Protein AF-A0A1A7QL80-F1 (afdb_monomer_lite)

pLDDT: mean 76.11, std 19.31, range [36.88, 98.12]

Radius of gyration: 31.88 Å; chains: 1; bounding box: 52×63×97 Å

Structure (mmCIF, N/CA/C/O backbone):
data_AF-A0A1A7QL80-F1
#
_entry.id   AF-A0A1A7QL80-F1
#
loop_
_atom_site.group_PDB
_atom_site.id
_atom_site.type_symbol
_atom_site.label_atom_id
_atom_site.label_alt_id
_atom_site.label_comp_id
_atom_site.label_asym_id
_atom_site.label_entity_id
_atom_site.label_seq_id
_atom_site.pdbx_PDB_ins_code
_atom_site.Cartn_x
_atom_site.Cartn_y
_atom_site.Cartn_z
_atom_site.occupancy
_atom_site.B_iso_or_equiv
_atom_site.auth_seq_id
_atom_site.auth_comp_id
_atom_site.auth_asym_id
_atom_site.auth_atom_id
_atom_site.pdbx_PDB_model_num
ATOM 1 N N . MET A 1 1 ? -33.933 33.221 78.358 1.00 36.88 1 MET A N 1
ATOM 2 C CA . MET A 1 1 ? -34.597 32.430 79.421 1.00 36.88 1 MET A CA 1
ATOM 3 C C . MET A 1 1 ? -34.849 31.041 78.860 1.00 36.88 1 MET A C 1
ATOM 5 O O . MET A 1 1 ? -35.460 30.943 77.810 1.00 36.88 1 MET A O 1
ATOM 9 N N . ALA A 1 2 ? -34.077 30.047 79.298 1.00 40.09 2 ALA A N 1
ATOM 10 C CA . ALA A 1 2 ? -34.320 29.213 80.489 1.00 40.09 2 ALA A CA 1
ATOM 11 C C . ALA A 1 2 ? -35.247 28.031 80.125 1.00 40.09 2 ALA A C 1
ATOM 13 O O . ALA A 1 2 ? -36.414 28.244 79.835 1.00 40.09 2 ALA A O 1
ATOM 14 N N . ILE A 1 3 ? -34.670 26.854 79.837 1.00 43.69 3 ILE A N 1
ATOM 15 C CA . ILE A 1 3 ? -34.399 25.732 80.775 1.00 43.69 3 ILE A CA 1
ATOM 16 C C . ILE A 1 3 ? -35.680 24.886 80.938 1.00 43.69 3 ILE A C 1
ATOM 18 O O . ILE A 1 3 ? -36.655 25.342 81.516 1.00 43.69 3 ILE A O 1
ATOM 22 N N . LEU A 1 4 ? -35.769 23.735 80.249 1.00 45.62 4 LEU A N 1
ATOM 23 C CA . LEU A 1 4 ? -35.324 22.399 80.717 1.00 45.62 4 LEU A CA 1
ATOM 24 C C . LEU A 1 4 ? -36.191 21.912 81.888 1.00 45.62 4 LEU A C 1
ATOM 26 O O . LEU A 1 4 ? -36.204 22.534 82.940 1.00 45.62 4 LEU A O 1
ATOM 30 N N . ARG A 1 5 ? -36.934 20.808 81.762 1.00 49.19 5 ARG A N 1
ATOM 31 C CA . ARG A 1 5 ? -36.564 19.401 82.089 1.00 49.19 5 ARG A CA 1
ATOM 32 C C . ARG A 1 5 ? -37.923 18.676 82.255 1.00 49.19 5 ARG A C 1
ATOM 34 O O . ARG A 1 5 ? -38.894 19.346 82.572 1.00 49.19 5 ARG A O 1
ATOM 41 N N . THR A 1 6 ? -38.181 17.383 82.052 1.00 46.66 6 THR A N 1
ATOM 42 C CA . THR A 1 6 ? -37.577 16.076 82.432 1.00 46.66 6 THR A CA 1
ATOM 43 C C . THR A 1 6 ? -38.673 15.040 82.032 1.00 46.66 6 THR A C 1
ATOM 45 O O . THR A 1 6 ? -39.833 15.427 82.007 1.00 46.66 6 THR A O 1
ATOM 48 N N . SER A 1 7 ? -38.508 13.748 81.705 1.00 46.16 7 SER A N 1
ATOM 49 C CA . SER A 1 7 ? -37.842 12.645 82.417 1.00 46.16 7 SER A CA 1
ATOM 50 C C . SER A 1 7 ? -38.075 11.297 81.674 1.00 46.16 7 SER A C 1
ATOM 52 O O . SER A 1 7 ? -39.202 11.038 81.273 1.00 46.16 7 SER A O 1
ATOM 54 N N . ARG A 1 8 ? -37.034 10.437 81.637 1.00 50.56 8 ARG A N 1
ATOM 55 C CA . ARG A 1 8 ? -36.983 8.939 81.698 1.00 50.56 8 ARG A CA 1
ATOM 56 C C . ARG A 1 8 ? -37.644 8.076 80.594 1.00 50.56 8 ARG A C 1
ATOM 58 O O . ARG A 1 8 ? -38.848 8.089 80.426 1.00 50.56 8 ARG A O 1
ATOM 65 N N . ARG A 1 9 ? -36.851 7.366 79.768 1.00 55.38 9 ARG A N 1
ATOM 66 C CA . ARG A 1 9 ? -36.167 6.038 79.919 1.00 55.38 9 ARG A CA 1
ATOM 67 C C . ARG A 1 9 ? -37.044 4.852 79.472 1.00 55.38 9 ARG A C 1
ATOM 69 O O . ARG A 1 9 ? -37.976 4.501 80.176 1.00 55.38 9 ARG A O 1
ATOM 76 N N . ASN A 1 10 ? -36.635 4.173 78.397 1.00 48.56 10 ASN A N 1
ATOM 77 C CA . ASN A 1 10 ? -36.403 2.722 78.389 1.00 48.56 10 ASN A CA 1
ATOM 78 C C . ASN A 1 10 ? -35.549 2.322 77.177 1.00 48.56 10 ASN A C 1
ATOM 80 O O . ASN A 1 10 ? -35.683 2.873 76.090 1.00 48.56 10 ASN A O 1
ATOM 84 N N . ALA A 1 11 ? -34.614 1.412 77.433 1.00 53.62 11 ALA A N 1
ATOM 85 C CA . ALA A 1 11 ? -33.606 0.931 76.510 1.00 53.62 11 ALA A CA 1
ATOM 86 C C . ALA A 1 11 ? -34.155 -0.232 75.681 1.00 53.62 11 ALA A C 1
ATOM 88 O O . ALA A 1 11 ? -34.669 -1.188 76.250 1.00 53.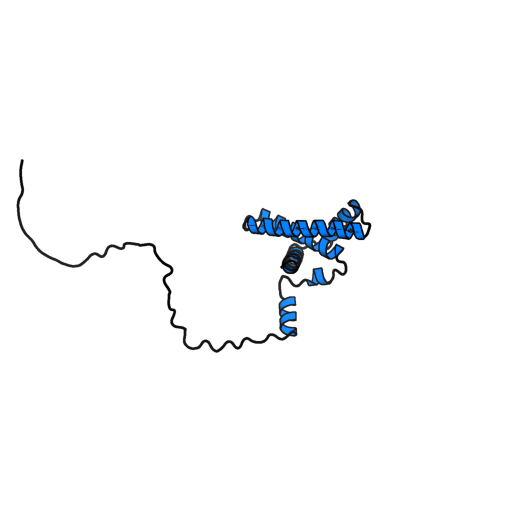62 11 ALA A O 1
ATOM 89 N N . VAL A 1 12 ? -33.963 -0.187 74.365 1.00 54.47 12 VAL A N 1
ATOM 90 C CA . VAL A 1 12 ? -33.901 -1.384 73.521 1.00 54.47 12 VAL A CA 1
ATOM 91 C C . VAL A 1 12 ? -32.759 -1.158 72.545 1.00 54.47 12 VAL A C 1
ATOM 93 O O . VAL A 1 12 ? -32.826 -0.331 71.640 1.00 54.47 12 VAL A O 1
ATOM 96 N N . ALA A 1 13 ? -31.663 -1.851 72.821 1.00 53.91 13 ALA A N 1
ATOM 97 C CA . ALA A 1 13 ? -30.533 -1.975 71.930 1.00 53.91 13 ALA A CA 1
ATOM 98 C C . ALA A 1 13 ? -30.920 -2.927 70.801 1.00 53.91 13 ALA A C 1
ATOM 100 O O . ALA A 1 13 ? -31.235 -4.074 71.091 1.00 53.91 13 ALA A O 1
ATOM 101 N N . THR A 1 14 ? -30.857 -2.498 69.543 1.00 50.97 14 THR A N 1
ATOM 102 C CA . THR A 1 14 ? -30.377 -3.334 68.430 1.00 50.97 14 THR A CA 1
ATOM 103 C C . THR A 1 14 ? -29.988 -2.402 67.281 1.00 50.97 14 THR A C 1
ATOM 105 O O . THR A 1 14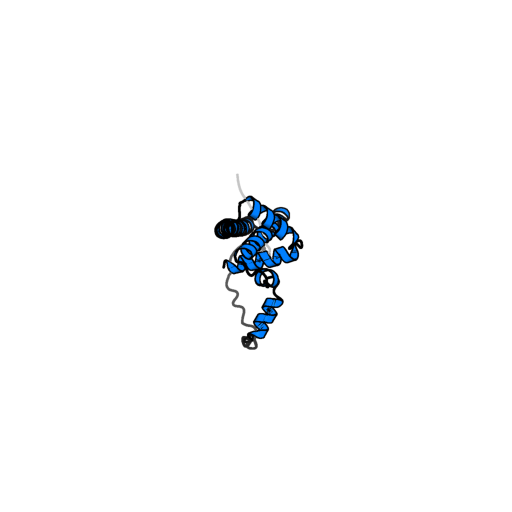 ? -30.794 -1.608 66.807 1.00 50.97 14 THR A O 1
ATOM 108 N N . ASN A 1 15 ? -28.710 -2.455 66.911 1.00 45.09 15 ASN A N 1
ATOM 109 C CA . ASN A 1 15 ? -28.038 -1.585 65.951 1.00 45.09 15 ASN A CA 1
ATOM 110 C C . ASN A 1 15 ? -28.668 -1.633 64.547 1.00 45.09 15 ASN A C 1
ATOM 112 O O . ASN A 1 15 ? -28.689 -2.687 63.916 1.00 45.09 15 ASN A O 1
ATOM 116 N N . LEU A 1 16 ? -29.074 -0.465 64.036 1.00 46.16 16 LEU A N 1
ATOM 117 C CA . LEU A 1 16 ? -29.171 -0.182 62.603 1.00 46.16 16 LEU A CA 1
ATOM 118 C C . LEU A 1 16 ? -27.750 0.074 62.084 1.00 46.16 16 LEU A C 1
ATOM 120 O O . LEU A 1 16 ? -27.125 1.062 62.469 1.00 46.16 16 LEU A O 1
ATOM 124 N N . ILE A 1 17 ? -27.236 -0.795 61.217 1.00 54.72 17 ILE A N 1
ATOM 125 C CA . ILE A 1 17 ? -25.973 -0.547 60.519 1.00 54.72 17 ILE A CA 1
ATOM 126 C C . ILE A 1 17 ? -26.289 0.183 59.212 1.00 54.72 17 ILE A C 1
ATOM 128 O O . ILE A 1 17 ? -26.911 -0.366 58.305 1.00 54.72 17 ILE A O 1
ATOM 132 N N . LEU A 1 18 ? -25.869 1.450 59.169 1.00 50.38 18 LEU A N 1
ATOM 133 C CA . LEU A 1 18 ? -25.761 2.286 57.978 1.00 50.38 18 LEU A CA 1
ATOM 134 C C . LEU A 1 18 ? -24.881 1.591 56.932 1.00 50.38 18 LEU A C 1
ATOM 136 O O . LEU A 1 18 ? -23.741 1.230 57.217 1.00 50.38 18 LEU A O 1
ATOM 140 N N . ILE A 1 19 ? -25.382 1.486 55.703 1.00 53.53 19 ILE A N 1
ATOM 141 C CA . ILE A 1 19 ? -24.571 1.143 54.535 1.00 53.53 19 ILE A CA 1
ATOM 142 C C . ILE A 1 19 ? -23.811 2.410 54.130 1.00 53.53 19 ILE A C 1
ATOM 144 O O . ILE A 1 19 ? -24.351 3.290 53.462 1.00 53.53 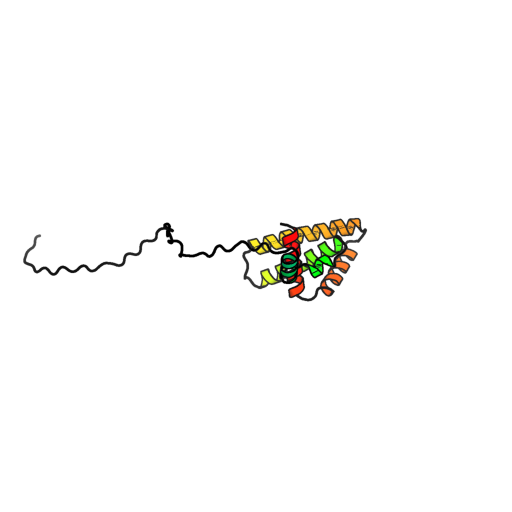19 ILE A O 1
ATOM 148 N N . THR A 1 20 ? -22.563 2.523 54.571 1.00 55.53 20 THR A N 1
ATOM 149 C CA . THR A 1 20 ? -21.587 3.460 54.014 1.00 55.53 20 THR A CA 1
ATOM 150 C C . THR A 1 20 ? -20.831 2.751 52.893 1.00 55.53 20 THR A C 1
ATOM 152 O O . THR A 1 20 ? -20.230 1.704 53.108 1.00 55.53 20 THR A O 1
ATOM 155 N N . LEU A 1 21 ? -20.861 3.309 51.680 1.00 53.09 21 LEU A N 1
ATOM 156 C CA . LEU A 1 21 ? -19.893 2.971 50.637 1.00 53.09 21 LEU A CA 1
ATOM 157 C C . LEU A 1 21 ? -18.618 3.792 50.870 1.00 53.09 21 LEU A C 1
ATOM 159 O O . LEU A 1 21 ? -18.679 5.018 50.748 1.00 53.09 21 LEU A O 1
ATOM 163 N N . PRO A 1 22 ? -17.455 3.162 51.099 1.00 53.38 22 PRO A N 1
ATOM 164 C CA . PRO A 1 22 ? -16.184 3.760 50.749 1.00 53.38 22 PRO A CA 1
ATOM 165 C C . PRO A 1 22 ? -15.646 3.134 49.457 1.00 53.38 22 PRO A C 1
ATOM 167 O O . PRO A 1 22 ? -15.582 1.916 49.295 1.00 53.38 22 PRO A O 1
ATOM 170 N N . LEU A 1 23 ? -15.221 4.002 48.542 1.00 61.69 23 LEU A N 1
ATOM 171 C CA . LEU A 1 23 ? -14.221 3.666 47.540 1.00 61.69 23 LEU A CA 1
ATOM 172 C C . LEU A 1 23 ? -12.913 3.321 48.261 1.00 61.69 23 LEU A C 1
ATOM 174 O O . LEU A 1 23 ? -12.449 4.145 49.043 1.00 61.69 23 LEU A O 1
ATOM 178 N N . ALA A 1 24 ? -12.303 2.173 47.966 1.00 47.12 24 ALA A N 1
ATOM 179 C CA . ALA A 1 24 ? -10.850 2.038 47.835 1.00 47.12 24 ALA A CA 1
ATOM 180 C C . ALA A 1 24 ? -10.428 0.594 47.539 1.00 47.12 24 ALA A C 1
ATOM 182 O O . ALA A 1 24 ? -10.888 -0.352 48.167 1.00 47.12 24 ALA A O 1
ATOM 183 N N . ALA A 1 25 ? -9.415 0.527 46.676 1.00 44.34 25 ALA A N 1
ATOM 184 C CA . ALA A 1 25 ? -8.344 -0.457 46.646 1.00 44.34 25 ALA A CA 1
ATOM 185 C C . ALA A 1 25 ? -8.622 -1.805 45.962 1.00 44.34 25 ALA A C 1
ATOM 187 O O . ALA A 1 25 ? -9.218 -2.724 46.515 1.00 44.34 25 ALA A O 1
ATOM 188 N N . CYS A 1 26 ? -8.003 -1.944 44.784 1.00 55.12 26 CYS A N 1
ATOM 189 C CA . CYS A 1 26 ? -7.344 -3.168 44.339 1.00 55.12 26 CYS A CA 1
ATOM 190 C C . CYS A 1 26 ? -6.423 -3.675 45.465 1.00 55.12 26 CYS A C 1
ATOM 192 O O . CYS A 1 26 ? -5.245 -3.333 45.522 1.00 55.12 26 CYS A O 1
ATOM 194 N N . GLY A 1 27 ? -6.989 -4.415 46.412 1.00 40.19 27 GLY A N 1
ATOM 195 C CA . GLY A 1 27 ? -6.280 -5.085 47.489 1.00 40.19 27 GLY A CA 1
ATOM 196 C C . GLY A 1 27 ? -6.233 -6.567 47.173 1.00 40.19 27 GLY A C 1
ATOM 197 O O . GLY A 1 27 ? -7.268 -7.221 47.167 1.00 40.19 27 GLY A O 1
ATOM 198 N N . SER A 1 28 ? -5.032 -7.036 46.847 1.00 51.00 28 SER A N 1
ATOM 199 C CA . SER A 1 28 ? -4.563 -8.417 46.747 1.00 51.00 28 SER A CA 1
ATOM 200 C C . SER A 1 28 ? -5.575 -9.482 47.165 1.00 51.00 28 SER A C 1
ATOM 202 O O . SER A 1 28 ? -5.608 -9.921 48.313 1.00 51.00 28 SER A O 1
ATOM 204 N N . ASN A 1 29 ? -6.368 -9.939 46.199 1.00 42.97 29 ASN A N 1
ATOM 205 C CA . ASN A 1 29 ? -7.056 -11.209 46.326 1.00 42.97 29 ASN A CA 1
ATOM 206 C C . ASN A 1 29 ? -5.969 -12.283 46.177 1.00 42.97 29 ASN A C 1
ATOM 208 O O . ASN A 1 29 ? -5.602 -12.648 45.058 1.00 42.97 29 ASN A O 1
ATOM 212 N N . GLU A 1 30 ? -5.404 -12.751 47.293 1.00 53.12 30 GLU A N 1
ATOM 213 C CA . GLU A 1 30 ? -4.719 -14.043 47.325 1.00 53.12 30 GLU A CA 1
ATOM 214 C C . GLU A 1 30 ? -5.773 -15.116 47.053 1.00 53.12 30 GLU A C 1
ATOM 216 O O . GLU A 1 30 ? -6.388 -15.703 47.944 1.00 53.12 30 GLU A O 1
ATOM 221 N N . VAL A 1 31 ? -6.039 -15.313 45.764 1.00 50.25 31 VAL A N 1
ATOM 222 C CA . VAL A 1 31 ? -6.785 -16.448 45.251 1.00 50.25 31 VAL A CA 1
ATOM 223 C C . VAL A 1 31 ? -5.933 -17.665 45.574 1.00 50.25 31 VAL A C 1
ATOM 225 O O . VAL A 1 31 ? -4.909 -17.899 44.932 1.00 50.25 31 VAL A O 1
ATOM 228 N N . SER A 1 32 ? -6.345 -18.418 46.597 1.00 47.78 32 SER A N 1
ATOM 229 C CA . SER A 1 32 ? -5.862 -19.783 46.804 1.00 47.78 32 SER A CA 1
ATOM 230 C C . SER A 1 32 ? -5.887 -20.500 45.454 1.00 47.78 32 SER A C 1
ATOM 232 O O . SER A 1 32 ? -6.944 -20.517 44.811 1.00 47.78 32 SER A O 1
ATOM 234 N N . PRO A 1 33 ? -4.747 -21.026 44.976 1.00 51.62 33 PRO A N 1
ATOM 235 C CA . PRO A 1 33 ? -4.706 -21.643 43.668 1.00 51.62 33 PRO A CA 1
ATOM 236 C C . PRO A 1 33 ? -5.675 -22.832 43.675 1.00 51.62 33 PRO A C 1
ATOM 238 O O . PRO A 1 33 ? -5.669 -23.610 44.634 1.00 51.62 33 PRO A O 1
ATOM 241 N N . PRO A 1 34 ? -6.535 -22.971 42.651 1.00 54.38 34 PRO A N 1
ATOM 242 C CA . PRO A 1 34 ? -7.379 -24.148 42.532 1.00 54.38 34 PRO A CA 1
ATOM 243 C C . PRO A 1 34 ? -6.487 -25.400 42.533 1.00 54.38 34 PRO A C 1
ATOM 245 O O . PRO A 1 34 ? -5.432 -25.382 41.885 1.00 54.38 34 PRO A O 1
ATOM 248 N N . PRO A 1 35 ? -6.866 -26.463 43.267 1.00 55.22 35 PRO A N 1
ATOM 249 C CA . PRO A 1 35 ? -6.122 -27.708 43.235 1.00 55.22 35 PRO A CA 1
ATOM 250 C C . PRO A 1 35 ? -6.203 -28.256 41.809 1.00 55.22 35 PRO A C 1
ATOM 252 O O . PRO A 1 35 ? -7.261 -28.233 41.183 1.00 55.22 35 PRO A O 1
ATOM 255 N N . ASP A 1 36 ? -5.055 -28.685 41.299 1.00 49.53 36 ASP A N 1
ATOM 256 C CA . ASP A 1 36 ? -4.865 -29.262 39.972 1.00 49.53 36 ASP A CA 1
ATOM 257 C C . ASP A 1 36 ? -5.115 -28.314 38.792 1.00 49.53 36 ASP A C 1
ATOM 259 O O . ASP A 1 36 ? -5.930 -28.554 37.900 1.00 49.53 36 ASP A O 1
ATOM 263 N N . LYS A 1 37 ? -4.228 -27.321 38.654 1.00 50.00 37 LYS A N 1
ATOM 264 C CA . LYS A 1 37 ? -3.663 -27.121 37.316 1.00 50.00 37 LYS A CA 1
ATOM 265 C C . LYS A 1 37 ? -2.897 -28.395 36.977 1.00 50.00 37 LYS A C 1
ATOM 267 O O . LYS A 1 37 ? -1.724 -28.520 37.326 1.00 50.00 37 LYS A O 1
ATOM 272 N N . MET A 1 38 ? -3.568 -29.342 36.312 1.00 48.97 38 MET A N 1
ATOM 273 C CA . MET A 1 38 ? -2.878 -30.282 35.433 1.00 48.97 38 MET A CA 1
ATOM 274 C C . MET A 1 38 ? -1.836 -29.451 34.706 1.00 48.97 38 MET A C 1
ATOM 276 O O . MET A 1 38 ? -2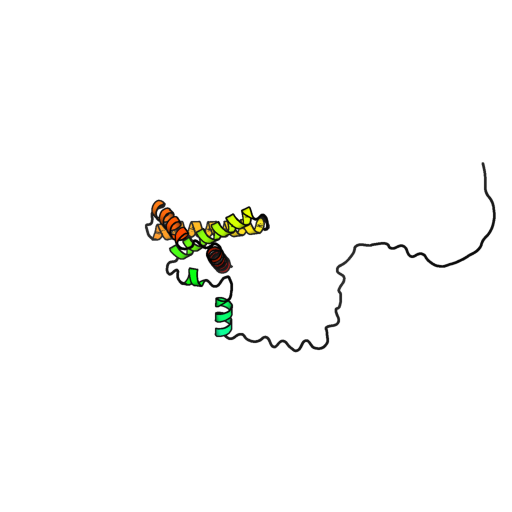.195 -28.441 34.099 1.00 48.97 38 MET A O 1
ATOM 280 N N . ALA A 1 39 ? -0.562 -29.794 34.887 1.00 49.22 39 ALA A N 1
ATOM 281 C CA . ALA A 1 39 ? 0.519 -29.138 34.191 1.00 49.22 39 ALA A CA 1
ATOM 282 C C . ALA A 1 39 ? 0.124 -29.122 32.717 1.00 49.22 39 ALA A C 1
ATOM 284 O O . ALA A 1 39 ? 0.100 -30.169 32.067 1.00 49.22 39 ALA A O 1
ATOM 285 N N . GLU A 1 40 ? -0.276 -27.954 32.221 1.00 55.56 40 GLU A N 1
ATOM 286 C CA . GLU A 1 40 ? -0.445 -27.734 30.804 1.00 55.56 40 GLU A CA 1
ATOM 287 C C . GLU A 1 40 ? 0.981 -27.782 30.290 1.00 55.56 40 GLU A C 1
ATOM 289 O O . GLU A 1 40 ? 1.709 -26.791 30.297 1.00 55.56 40 GLU A O 1
ATOM 294 N N . GLN A 1 41 ? 1.436 -29.009 30.021 1.00 56.09 41 GLN A N 1
ATOM 295 C CA . GLN A 1 41 ? 2.654 -29.282 29.294 1.00 56.09 41 GLN A CA 1
ATOM 296 C C . GLN A 1 41 ? 2.547 -28.372 28.089 1.00 56.09 41 GLN A C 1
ATOM 298 O O . GLN A 1 41 ? 1.624 -28.541 27.290 1.00 56.09 41 GLN A O 1
ATOM 303 N N . ALA A 1 42 ? 3.404 -27.353 28.037 1.00 58.50 42 ALA A N 1
ATOM 304 C CA . ALA A 1 42 ? 3.472 -26.454 26.907 1.00 58.50 42 ALA A CA 1
ATOM 305 C C . ALA A 1 42 ? 3.660 -27.353 25.688 1.00 58.50 42 ALA A C 1
ATOM 307 O O . ALA A 1 42 ? 4.743 -27.903 25.490 1.00 58.50 42 ALA A O 1
ATOM 308 N N . ARG A 1 43 ? 2.575 -27.624 24.950 1.00 68.69 43 ARG A N 1
ATOM 309 C CA . ARG A 1 43 ? 2.657 -28.473 23.770 1.00 68.69 43 ARG A CA 1
ATOM 310 C C . ARG A 1 43 ? 3.567 -27.720 22.827 1.00 68.69 43 ARG A C 1
ATOM 312 O O . ARG A 1 43 ? 3.219 -26.634 22.364 1.00 68.69 43 ARG A O 1
ATOM 319 N N . GLU A 1 44 ? 4.746 -28.268 22.579 1.00 76.19 44 GLU A N 1
ATOM 320 C CA . GLU A 1 44 ? 5.583 -27.773 21.505 1.00 76.19 44 GLU A CA 1
ATOM 321 C C . GLU A 1 44 ? 4.834 -28.026 20.201 1.00 76.19 44 GLU A C 1
ATOM 323 O O . GLU A 1 44 ? 4.713 -29.155 19.732 1.00 76.19 44 GLU A O 1
ATOM 328 N N . PHE A 1 45 ? 4.267 -26.959 19.643 1.00 81.88 45 PHE A N 1
ATOM 329 C CA . PHE A 1 45 ? 3.658 -27.011 18.325 1.00 81.88 45 PHE A CA 1
ATOM 330 C C . PHE A 1 45 ? 4.732 -27.346 17.297 1.00 81.88 45 PHE A C 1
ATOM 332 O O . PHE A 1 45 ? 5.766 -26.663 17.224 1.00 81.88 45 PHE A O 1
ATOM 339 N N . SER A 1 46 ? 4.463 -28.362 16.478 1.00 83.62 46 SER A N 1
ATOM 340 C CA . SER A 1 46 ? 5.346 -28.713 15.373 1.00 83.62 46 SER A CA 1
ATOM 341 C C . SER A 1 46 ? 5.428 -27.556 14.369 1.00 83.62 46 SER A C 1
ATOM 343 O O . SER A 1 46 ? 4.562 -26.675 14.319 1.00 83.62 46 SER A O 1
ATOM 345 N N . ALA A 1 47 ? 6.471 -27.540 13.535 1.00 78.94 47 ALA A N 1
ATOM 346 C CA . ALA A 1 47 ? 6.576 -26.558 12.452 1.00 78.94 47 ALA A CA 1
ATOM 347 C C . ALA A 1 47 ? 5.345 -26.600 11.525 1.00 78.94 47 ALA A C 1
ATOM 349 O O . ALA A 1 47 ? 4.881 -25.560 11.062 1.00 78.94 47 ALA A O 1
ATOM 350 N N . GLN A 1 48 ? 4.776 -27.792 11.330 1.00 73.38 48 GLN A N 1
ATOM 351 C CA . GLN A 1 48 ? 3.588 -28.009 10.516 1.00 73.38 48 GLN A CA 1
ATOM 352 C C . GLN A 1 48 ? 2.318 -27.453 11.180 1.00 73.38 48 GLN A C 1
ATOM 354 O O . GLN A 1 48 ? 1.518 -26.815 10.500 1.00 73.38 48 GLN A O 1
ATOM 359 N N . ASP A 1 49 ? 2.170 -27.584 12.503 1.00 77.94 49 ASP A N 1
ATOM 360 C CA . ASP A 1 49 ? 1.049 -26.986 13.249 1.00 77.94 49 ASP A CA 1
ATOM 361 C C . ASP A 1 49 ? 1.105 -25.459 13.217 1.00 77.94 49 ASP A C 1
ATOM 363 O O . ASP A 1 49 ? 0.087 -24.794 13.035 1.00 77.94 49 ASP A O 1
ATOM 367 N N . LYS A 1 50 ? 2.309 -24.888 13.340 1.00 75.50 50 LYS A N 1
ATOM 368 C CA . LYS A 1 50 ? 2.519 -23.441 13.206 1.00 75.50 50 LYS A CA 1
ATOM 369 C C . LYS A 1 50 ? 2.171 -22.971 11.797 1.00 75.50 50 LYS A C 1
ATOM 371 O O . LYS A 1 50 ? 1.519 -21.943 11.649 1.00 75.50 50 LYS A O 1
ATOM 376 N N . GLN A 1 51 ? 2.548 -23.730 10.771 1.00 66.38 51 GLN A N 1
ATOM 377 C CA . GLN A 1 51 ? 2.219 -23.412 9.382 1.00 66.38 51 GLN A CA 1
ATOM 378 C C . GLN A 1 51 ? 0.711 -23.518 9.105 1.00 66.38 51 GLN A C 1
ATOM 380 O O . GLN A 1 51 ? 0.153 -22.639 8.449 1.00 66.38 51 GLN A O 1
ATOM 385 N N . ALA A 1 52 ? 0.032 -24.527 9.655 1.00 70.12 52 ALA A N 1
ATOM 386 C CA . ALA A 1 52 ? -1.420 -24.668 9.566 1.00 70.12 52 ALA A CA 1
ATOM 387 C C . ALA A 1 52 ? -2.152 -23.545 10.321 1.00 70.12 52 ALA A C 1
ATOM 389 O O . ALA A 1 52 ? -3.075 -22.937 9.786 1.00 70.12 52 ALA A O 1
ATOM 390 N N . ALA A 1 53 ? -1.706 -23.202 11.531 1.00 70.88 53 ALA A N 1
ATOM 391 C CA . ALA A 1 53 ? -2.256 -22.091 12.303 1.00 70.88 53 ALA A CA 1
ATOM 392 C C . ALA A 1 53 ? -2.035 -20.742 11.607 1.00 70.88 53 ALA A C 1
ATOM 394 O O . ALA A 1 53 ? -2.920 -19.887 11.629 1.00 70.88 53 ALA A O 1
ATOM 395 N N . LEU A 1 54 ? -0.885 -20.557 10.949 1.00 61.81 54 LEU A N 1
ATOM 396 C CA . LEU A 1 54 ? -0.649 -19.407 10.085 1.00 61.81 54 LEU A CA 1
ATOM 397 C C . LEU A 1 54 ? -1.657 -19.410 8.937 1.00 61.81 54 LEU A C 1
ATOM 399 O O . LEU A 1 54 ? -2.386 -18.434 8.823 1.00 61.81 54 LEU A O 1
ATOM 403 N N . ALA A 1 55 ? -1.789 -20.500 8.176 1.00 61.38 55 ALA A N 1
ATOM 404 C CA . ALA A 1 55 ? -2.750 -20.618 7.071 1.00 61.38 55 ALA A CA 1
ATOM 405 C C . ALA A 1 55 ? -4.214 -20.358 7.487 1.00 61.38 55 ALA A C 1
ATOM 407 O O . ALA A 1 55 ? -5.004 -19.848 6.698 1.00 61.38 55 ALA A O 1
ATOM 408 N N . LEU A 1 56 ? -4.571 -20.662 8.737 1.00 60.50 56 LEU A N 1
ATOM 409 C CA . LEU A 1 56 ? -5.890 -20.379 9.315 1.00 60.50 56 LEU A CA 1
ATOM 410 C C . LEU A 1 56 ? -5.994 -18.985 9.956 1.00 60.50 56 LEU A C 1
ATOM 412 O O . LEU A 1 56 ? -7.092 -18.514 10.257 1.00 60.50 56 LEU A O 1
ATOM 416 N N . SER A 1 57 ? -4.870 -18.304 10.179 1.00 61.72 57 SER A N 1
ATOM 417 C CA . SER A 1 57 ? -4.845 -16.942 10.695 1.00 61.72 57 SER A CA 1
ATOM 418 C C . SER A 1 57 ? -5.417 -16.001 9.647 1.00 61.72 57 SER A C 1
ATOM 420 O O . SER A 1 57 ? -4.976 -15.990 8.501 1.00 61.72 57 SER A O 1
ATOM 422 N N . ILE A 1 58 ? -6.331 -15.129 10.075 1.00 57.66 58 ILE A N 1
ATOM 423 C CA . ILE A 1 58 ? -6.925 -14.071 9.245 1.00 57.66 58 ILE A CA 1
ATOM 424 C C . ILE A 1 58 ? -5.843 -13.233 8.537 1.00 57.66 58 ILE A C 1
ATOM 426 O O . ILE A 1 58 ? -6.110 -12.685 7.478 1.00 57.66 58 ILE A O 1
ATOM 430 N N . GLY A 1 59 ? -4.618 -13.180 9.070 1.00 54.69 59 GLY A N 1
ATOM 431 C CA . GLY A 1 59 ? -3.490 -12.469 8.478 1.00 54.69 59 GLY A CA 1
ATOM 432 C C . GLY A 1 59 ? -2.480 -13.307 7.688 1.00 54.69 59 GLY A C 1
ATOM 433 O O . GLY A 1 59 ? -1.414 -12.758 7.433 1.00 54.69 59 GLY A O 1
ATOM 434 N N . SER A 1 60 ? -2.707 -14.584 7.332 1.00 53.03 60 SER A N 1
ATOM 435 C CA . SER A 1 60 ? -1.787 -15.287 6.412 1.00 53.03 60 SER A CA 1
ATOM 436 C C . SER A 1 60 ? -1.978 -14.832 4.971 1.00 53.03 60 SER A C 1
ATOM 438 O O . SER A 1 60 ? -2.708 -15.429 4.191 1.00 53.03 60 SER A O 1
ATOM 440 N N . VAL A 1 61 ? -1.349 -13.698 4.668 1.00 56.88 61 VAL A N 1
ATOM 441 C CA . VAL A 1 61 ? -0.319 -13.430 3.644 1.00 56.88 61 VAL A CA 1
ATOM 442 C C . VAL A 1 61 ? -0.259 -14.296 2.364 1.00 56.88 61 VAL A C 1
ATOM 444 O O . VAL A 1 61 ? 0.699 -14.134 1.629 1.00 56.88 61 VAL A O 1
ATOM 447 N N . SER A 1 62 ? -1.199 -15.175 2.011 1.00 55.22 62 SER A N 1
ATOM 448 C CA . SER A 1 62 ? -1.175 -15.854 0.701 1.00 55.22 62 SER A CA 1
ATOM 449 C C . SER A 1 62 ? -1.138 -14.812 -0.426 1.00 55.22 62 SER A C 1
ATOM 451 O O . SER A 1 62 ? -0.268 -14.887 -1.291 1.00 55.22 62 SER A O 1
ATOM 453 N N . ALA A 1 63 ? -1.938 -13.749 -0.287 1.00 56.59 63 ALA A N 1
ATOM 454 C CA . ALA A 1 63 ? -1.941 -12.588 -1.171 1.00 56.59 63 ALA A CA 1
ATOM 455 C C . ALA A 1 63 ? -0.592 -11.835 -1.236 1.00 56.59 63 ALA A C 1
ATOM 457 O O . ALA A 1 63 ? -0.094 -11.628 -2.332 1.00 56.59 63 ALA A O 1
ATOM 458 N N . LEU A 1 64 ? 0.078 -11.474 -0.120 1.00 61.75 64 LEU A N 1
ATOM 459 C CA . LEU A 1 64 ? 1.411 -10.830 -0.241 1.00 61.75 64 LEU A CA 1
ATOM 460 C C . LEU A 1 64 ? 2.530 -11.824 -0.608 1.00 61.75 64 LEU A C 1
ATOM 462 O O . LEU A 1 64 ? 3.585 -11.391 -1.067 1.00 61.75 64 LEU A O 1
ATOM 466 N N . SER A 1 65 ? 2.369 -13.124 -0.337 1.00 60.88 65 SER A N 1
ATOM 467 C CA . SER A 1 65 ? 3.376 -14.142 -0.668 1.00 60.88 65 SER A CA 1
ATOM 468 C C . SER A 1 65 ? 3.402 -14.470 -2.158 1.00 60.88 65 SER A C 1
ATOM 470 O O . SER A 1 65 ? 4.441 -14.898 -2.653 1.00 60.88 65 SER A O 1
ATOM 472 N N . ALA A 1 66 ? 2.292 -14.222 -2.863 1.00 61.41 66 ALA A N 1
ATOM 473 C CA . ALA A 1 66 ? 2.240 -14.245 -4.320 1.00 61.41 66 ALA A CA 1
ATOM 474 C C . ALA A 1 66 ? 3.000 -13.054 -4.938 1.00 61.41 66 ALA A C 1
ATOM 476 O O . ALA A 1 66 ? 3.553 -13.174 -6.031 1.00 61.41 66 ALA A O 1
ATOM 477 N N . GLU A 1 67 ? 3.107 -11.933 -4.212 1.00 70.12 67 GLU A N 1
ATOM 478 C CA . GLU A 1 67 ? 3.838 -10.754 -4.678 1.00 70.12 67 GLU A CA 1
ATOM 479 C C . GLU A 1 67 ? 5.341 -10.992 -4.678 1.00 70.12 67 GLU A C 1
ATOM 481 O O . GLU A 1 67 ? 6.003 -11.050 -3.629 1.00 70.12 67 GLU A O 1
ATOM 486 N N . THR A 1 68 ? 5.872 -11.104 -5.893 1.00 70.88 68 THR A N 1
ATOM 487 C CA . THR A 1 68 ? 7.281 -11.410 -6.137 1.00 70.88 68 THR A CA 1
ATOM 488 C C . THR A 1 68 ? 8.138 -10.140 -6.126 1.00 70.88 68 THR A C 1
ATOM 490 O O . THR A 1 68 ? 9.310 -10.203 -5.754 1.00 70.88 68 THR A O 1
ATOM 493 N N . SER A 1 69 ? 7.565 -8.975 -6.460 1.00 90.44 69 SER A N 1
ATOM 494 C CA . SER A 1 69 ? 8.275 -7.692 -6.430 1.00 90.44 69 SER A CA 1
ATOM 495 C C . SER A 1 69 ? 8.047 -6.929 -5.116 1.00 90.44 69 SER A C 1
ATOM 497 O O . SER A 1 69 ? 6.983 -6.977 -4.488 1.00 90.44 69 SER A O 1
ATOM 499 N N . ALA A 1 70 ? 9.073 -6.194 -4.676 1.00 92.31 70 ALA A N 1
ATOM 500 C CA . ALA A 1 70 ? 8.954 -5.307 -3.519 1.00 92.31 70 ALA A CA 1
ATOM 501 C C . ALA A 1 70 ? 8.011 -4.122 -3.802 1.00 92.31 70 ALA A C 1
ATOM 503 O O . ALA A 1 70 ? 7.372 -3.613 -2.871 1.00 92.31 70 ALA A O 1
ATOM 504 N N . TYR A 1 71 ? 7.930 -3.700 -5.069 1.00 95.62 71 TYR A N 1
ATOM 505 C CA . TYR A 1 71 ? 7.041 -2.645 -5.540 1.00 95.62 71 TYR A CA 1
ATOM 506 C C . TYR A 1 71 ? 5.574 -3.058 -5.379 1.00 95.62 71 TYR A C 1
ATOM 508 O O . TYR A 1 71 ? 4.851 -2.412 -4.617 1.00 95.62 71 TYR A O 1
ATOM 516 N N . ASP A 1 72 ? 5.165 -4.187 -5.961 1.00 93.75 72 ASP A N 1
ATOM 517 C CA . ASP A 1 72 ? 3.772 -4.661 -5.951 1.00 93.75 72 ASP A CA 1
ATOM 518 C C . ASP A 1 72 ? 3.295 -4.990 -4.537 1.00 93.75 72 ASP A C 1
ATOM 520 O O . ASP A 1 72 ? 2.160 -4.687 -4.143 1.00 93.75 72 ASP A O 1
ATOM 524 N N . ARG A 1 73 ? 4.195 -5.536 -3.710 1.00 93.69 73 ARG A N 1
ATOM 525 C CA . ARG A 1 73 ? 3.920 -5.750 -2.288 1.00 93.69 73 ARG A CA 1
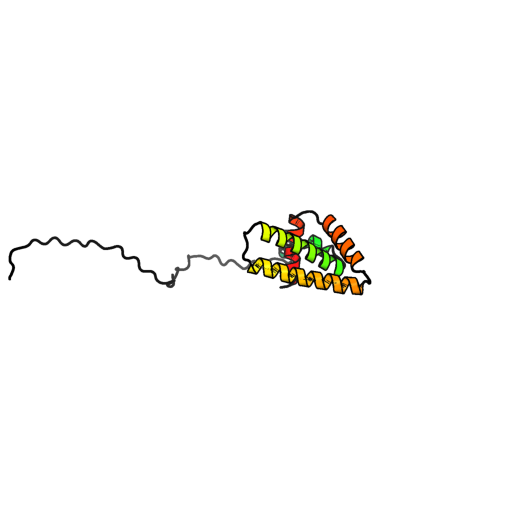ATOM 526 C C . ARG A 1 73 ? 3.662 -4.429 -1.567 1.00 93.69 73 ARG A C 1
ATOM 528 O O . ARG A 1 73 ? 2.706 -4.329 -0.798 1.00 93.69 73 ARG A O 1
ATOM 535 N N . SER A 1 74 ? 4.491 -3.413 -1.808 1.00 95.88 74 SER A N 1
ATOM 536 C CA . SER A 1 74 ? 4.316 -2.089 -1.196 1.00 95.88 74 SER A CA 1
ATOM 537 C C . SER A 1 74 ? 3.045 -1.399 -1.690 1.00 95.88 74 SER A C 1
ATOM 539 O O . SER A 1 74 ? 2.329 -0.785 -0.893 1.00 95.88 74 SER A O 1
ATOM 541 N N . LEU A 1 75 ? 2.724 -1.560 -2.974 1.00 96.06 75 LEU A N 1
ATOM 542 C CA . LEU A 1 75 ? 1.512 -1.042 -3.592 1.00 96.06 75 LEU A CA 1
ATOM 543 C C . LEU A 1 75 ? 0.268 -1.676 -2.966 1.00 96.06 75 LEU A C 1
ATOM 545 O O . LEU A 1 75 ? -0.589 -0.957 -2.448 1.00 96.06 75 LEU A O 1
ATOM 549 N N . SER A 1 76 ? 0.232 -3.006 -2.890 1.00 94.88 76 SER A N 1
ATOM 550 C CA . SER A 1 76 ? -0.843 -3.769 -2.246 1.00 94.88 76 SER A CA 1
ATOM 551 C C . SER A 1 76 ? -1.037 -3.354 -0.789 1.00 94.88 76 SER A C 1
ATOM 553 O O . SER A 1 76 ? -2.163 -3.092 -0.366 1.00 94.88 76 SER A O 1
ATOM 555 N N . CYS A 1 77 ? 0.055 -3.209 -0.030 1.00 94.94 77 CYS A N 1
ATOM 556 C CA . CYS A 1 77 ? -0.002 -2.721 1.346 1.00 94.94 77 CYS A CA 1
ATOM 557 C C . CYS A 1 77 ? -0.613 -1.321 1.441 1.00 94.94 77 CYS A C 1
ATOM 559 O O . CYS A 1 77 ? -1.478 -1.082 2.282 1.00 94.94 77 CYS A O 1
ATOM 561 N N . SER A 1 78 ? -0.203 -0.398 0.570 1.00 96.44 78 SER A N 1
ATOM 562 C CA . SER A 1 78 ? -0.715 0.973 0.592 1.00 96.44 78 SER A CA 1
ATOM 563 C C . SER A 1 78 ? -2.214 1.068 0.270 1.00 96.44 78 SER A C 1
ATOM 565 O O . SER A 1 78 ? -2.911 1.890 0.864 1.00 96.44 78 SER A O 1
ATOM 567 N N . ILE A 1 79 ? -2.718 0.228 -0.640 1.00 95.62 79 ILE A N 1
ATOM 568 C CA . ILE A 1 79 ? -4.139 0.159 -1.025 1.00 95.62 79 ILE A CA 1
ATOM 569 C C . ILE A 1 79 ? -4.961 -0.480 0.098 1.00 95.62 79 ILE A C 1
ATOM 571 O O . ILE A 1 79 ? -6.008 0.033 0.499 1.00 95.62 79 ILE A O 1
ATOM 575 N N . ALA A 1 80 ? -4.470 -1.591 0.642 1.00 94.56 80 ALA A N 1
ATOM 576 C CA . ALA A 1 80 ? -5.120 -2.312 1.725 1.00 94.56 80 ALA A CA 1
ATOM 577 C C . ALA A 1 80 ? -5.269 -1.446 2.986 1.00 94.56 80 ALA A C 1
ATOM 579 O O . ALA A 1 80 ? -6.357 -1.367 3.559 1.00 94.56 80 ALA A O 1
ATOM 580 N N . LEU A 1 81 ? -4.198 -0.750 3.384 1.00 95.31 81 LEU A N 1
ATOM 581 C CA . LEU A 1 81 ? -4.204 0.132 4.553 1.00 95.31 81 LEU A CA 1
ATOM 582 C C . LEU A 1 81 ? -5.139 1.330 4.371 1.00 95.31 81 LEU A C 1
ATOM 584 O O . LEU A 1 81 ? -5.848 1.668 5.311 1.00 95.31 81 LEU A O 1
ATOM 588 N N . GLU A 1 82 ? -5.194 1.924 3.174 1.00 95.12 82 GLU A N 1
ATOM 589 C CA . GLU A 1 82 ? -6.157 2.988 2.851 1.00 95.12 82 GLU A CA 1
ATOM 590 C C . GLU A 1 82 ? -7.608 2.507 2.949 1.00 95.12 82 GLU A C 1
ATOM 592 O O . GLU A 1 82 ? -8.481 3.209 3.460 1.00 95.12 82 GLU A O 1
ATOM 597 N N . SER A 1 83 ? -7.883 1.293 2.472 1.00 92.62 83 SER A N 1
ATOM 598 C CA . SER A 1 83 ? -9.228 0.730 2.546 1.00 92.62 83 SER A CA 1
ATOM 599 C C . SER A 1 83 ? -9.658 0.499 3.994 1.00 92.62 83 SER A C 1
ATOM 601 O O . SER A 1 83 ? -10.769 0.879 4.374 1.00 92.62 83 SER A O 1
ATOM 603 N N . VAL A 1 84 ? -8.764 -0.067 4.807 1.00 90.38 84 VAL A N 1
ATOM 604 C CA . VAL A 1 84 ? -9.007 -0.315 6.229 1.00 90.38 84 VAL A CA 1
ATOM 605 C C . VAL A 1 84 ? -9.161 0.998 6.990 1.00 90.38 84 VAL A C 1
ATOM 607 O O . VAL A 1 84 ? -10.156 1.164 7.693 1.00 90.38 84 VAL A O 1
ATOM 610 N N . SER A 1 85 ? -8.257 1.965 6.821 1.00 90.44 85 SER A N 1
ATOM 611 C CA . SER A 1 85 ? -8.368 3.250 7.516 1.00 90.44 85 SER A CA 1
ATOM 612 C C . SER A 1 85 ? -9.651 3.994 7.141 1.00 90.44 85 SER A C 1
ATOM 614 O O . SER A 1 85 ? -10.370 4.440 8.032 1.00 90.44 85 SER A O 1
ATOM 616 N N . SER A 1 86 ? -10.027 4.020 5.855 1.00 89.62 86 SER A N 1
ATOM 617 C CA . SER A 1 86 ? -11.279 4.635 5.397 1.00 89.62 86 SER A CA 1
ATOM 618 C C . SER A 1 86 ? -12.515 4.000 6.039 1.00 89.62 86 SER A C 1
ATOM 620 O O . SER A 1 86 ? -13.430 4.710 6.461 1.00 89.62 86 SER A O 1
ATOM 622 N N . GLN A 1 87 ? -12.562 2.668 6.131 1.00 87.75 87 GLN A N 1
ATOM 623 C CA . GLN A 1 87 ? -13.679 1.961 6.766 1.00 87.75 87 GLN A CA 1
ATOM 624 C C . GLN A 1 87 ? -13.738 2.222 8.273 1.00 87.75 87 GLN A C 1
ATOM 626 O O . GLN A 1 87 ? -14.819 2.454 8.814 1.00 87.75 87 GLN A O 1
ATOM 631 N N . LEU A 1 88 ? -12.586 2.230 8.942 1.00 85.00 88 LEU A N 1
ATOM 632 C CA . LEU A 1 88 ? -12.488 2.466 10.381 1.00 85.00 88 LEU A CA 1
ATOM 633 C C . LEU A 1 88 ? -12.859 3.904 10.757 1.00 85.00 88 LEU A C 1
ATOM 635 O O . LEU A 1 88 ? -13.597 4.117 11.717 1.00 85.00 88 LEU A O 1
ATOM 639 N N . SER A 1 89 ? -12.431 4.891 9.966 1.00 83.75 89 SER A N 1
ATOM 640 C CA . SER A 1 89 ? -12.847 6.284 10.152 1.00 83.75 89 SER A CA 1
ATOM 641 C C . SER A 1 89 ? -14.355 6.467 9.968 1.00 83.75 89 SER A C 1
ATOM 643 O O . SER A 1 89 ? -14.957 7.278 10.666 1.00 83.75 89 SER A O 1
ATOM 645 N N . LYS A 1 90 ? -14.986 5.705 9.063 1.00 85.50 90 LYS A N 1
ATOM 646 C CA . LYS A 1 90 ? -16.442 5.747 8.837 1.00 85.50 90 LYS A CA 1
ATOM 647 C C . LYS A 1 90 ? -17.243 5.042 9.930 1.00 85.50 90 LYS A C 1
ATOM 649 O O . LYS A 1 90 ? -18.371 5.443 10.195 1.00 85.50 90 LYS A O 1
ATOM 654 N N . SER A 1 91 ? -16.697 3.986 10.535 1.00 82.00 91 SER A N 1
ATOM 655 C CA . SER A 1 91 ? -17.414 3.200 11.543 1.00 82.00 91 SER A CA 1
ATOM 656 C C . SER A 1 91 ? -17.464 3.882 12.911 1.00 82.00 91 SER A C 1
ATOM 658 O O . SER A 1 91 ? -18.340 3.551 13.707 1.00 82.00 91 SER A O 1
ATOM 660 N N . GLY A 1 92 ? -16.542 4.812 13.194 1.00 74.00 92 GLY A N 1
ATOM 661 C CA . GLY A 1 92 ? -16.457 5.529 14.472 1.00 74.00 92 GLY A CA 1
ATOM 662 C C . GLY A 1 92 ? -16.104 4.638 15.671 1.00 74.00 92 GLY A C 1
ATOM 663 O O . GLY A 1 92 ? -16.222 5.076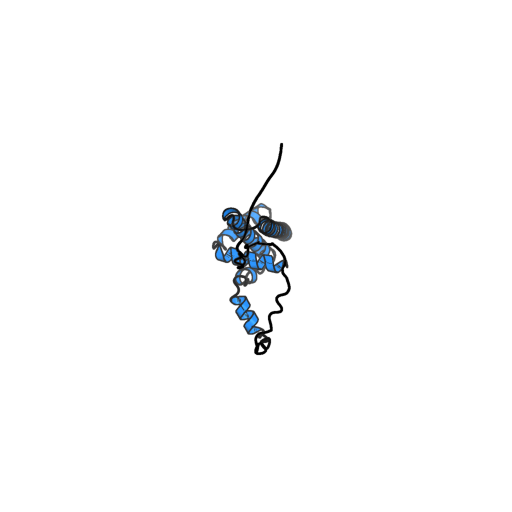 16.810 1.00 74.00 92 GLY A O 1
ATOM 664 N N . GLN A 1 93 ? -15.704 3.386 15.428 1.00 68.00 93 GLN A N 1
ATOM 665 C CA . GLN A 1 93 ? -15.532 2.353 16.458 1.00 68.00 93 GLN A CA 1
ATOM 666 C C . GLN A 1 93 ? -14.103 2.236 17.007 1.00 68.00 93 GLN A C 1
ATOM 668 O O . GLN A 1 93 ? -13.873 1.431 17.906 1.00 68.00 93 GLN A O 1
ATOM 673 N N . LEU A 1 94 ? -13.138 3.004 16.490 1.00 68.38 94 LEU A N 1
ATOM 674 C CA . LEU A 1 94 ? -11.745 2.939 16.935 1.00 68.38 94 LEU A CA 1
ATOM 675 C C . LEU A 1 94 ? -11.243 4.241 17.545 1.00 68.38 94 LEU A C 1
ATOM 677 O O . LEU A 1 94 ? -11.635 5.335 17.147 1.00 68.38 94 LEU A O 1
ATOM 681 N N . ASP A 1 95 ? -10.299 4.071 18.470 1.00 81.00 95 ASP A N 1
ATOM 682 C CA . ASP A 1 95 ? -9.470 5.139 19.009 1.00 81.00 95 ASP A CA 1
ATOM 683 C C . ASP A 1 95 ? -8.713 5.854 17.876 1.00 81.00 95 ASP A C 1
ATOM 685 O O . ASP A 1 95 ? -8.091 5.224 17.011 1.00 81.00 95 ASP A O 1
ATOM 689 N N . THR A 1 96 ? -8.737 7.186 17.901 1.00 83.81 96 THR A N 1
ATOM 690 C CA . THR A 1 96 ? -8.011 8.060 16.974 1.00 83.81 96 THR A CA 1
ATOM 691 C C . THR A 1 96 ? -6.526 7.697 16.907 1.00 83.81 96 THR A C 1
ATOM 693 O O . THR A 1 96 ? -5.918 7.788 15.839 1.00 83.81 96 THR A O 1
ATOM 696 N N . ALA A 1 97 ? -5.934 7.231 18.012 1.00 86.94 97 ALA A N 1
ATOM 697 C CA . ALA A 1 97 ? -4.541 6.789 18.025 1.00 86.94 97 ALA A CA 1
ATOM 698 C C . ALA A 1 97 ? -4.290 5.584 17.099 1.00 86.94 97 ALA A C 1
ATOM 700 O O . ALA A 1 97 ? -3.285 5.559 16.387 1.00 86.94 97 ALA A O 1
ATOM 701 N N . MET A 1 98 ? -5.215 4.618 17.044 1.00 85.44 98 MET A N 1
ATOM 702 C CA . MET A 1 98 ? -5.115 3.464 16.143 1.00 85.44 98 MET A CA 1
ATOM 703 C C . MET A 1 98 ? -5.233 3.877 14.677 1.00 85.44 98 MET A C 1
ATOM 705 O O . MET A 1 98 ? -4.435 3.435 13.852 1.00 85.44 98 MET A O 1
ATOM 709 N N . VAL A 1 99 ? -6.189 4.751 14.352 1.00 88.19 99 VAL A N 1
ATOM 710 C CA . VAL A 1 99 ? -6.348 5.269 12.983 1.00 88.19 99 VAL A CA 1
ATOM 711 C C . VAL A 1 99 ? -5.074 5.995 12.543 1.00 88.19 99 VAL A C 1
ATOM 713 O O . VAL A 1 99 ? -4.549 5.722 11.465 1.00 88.19 99 VAL A O 1
ATOM 716 N N . ASN A 1 100 ? -4.513 6.837 13.413 1.00 90.12 100 ASN A N 1
ATOM 717 C CA . ASN A 1 100 ? -3.265 7.548 13.138 1.00 90.12 100 ASN A CA 1
ATOM 718 C C . ASN A 1 100 ? -2.072 6.602 12.947 1.00 90.12 100 ASN A C 1
ATOM 720 O O . ASN A 1 100 ? -1.216 6.872 12.106 1.00 90.12 100 ASN A O 1
ATOM 724 N N . ALA A 1 101 ? -1.992 5.506 13.704 1.00 91.25 101 ALA A N 1
ATOM 725 C CA . ALA A 1 101 ? -0.937 4.510 13.528 1.00 91.25 101 ALA A CA 1
ATOM 726 C C . ALA A 1 101 ? -1.042 3.810 12.162 1.00 91.25 101 ALA A C 1
ATOM 728 O O . ALA A 1 101 ? -0.039 3.658 11.464 1.00 91.25 101 ALA A O 1
ATOM 729 N N . ILE A 1 102 ? -2.256 3.444 11.738 1.00 92.81 102 ILE A N 1
ATOM 730 C CA . ILE A 1 102 ? -2.496 2.837 10.420 1.00 92.81 102 ILE A CA 1
ATOM 731 C C . ILE A 1 102 ? -2.111 3.815 9.298 1.00 92.81 102 ILE A C 1
ATOM 733 O O . ILE A 1 102 ? -1.425 3.424 8.352 1.00 92.81 102 ILE A O 1
ATOM 737 N N . GLU A 1 103 ? -2.482 5.091 9.421 1.00 93.50 103 GLU A N 1
ATOM 738 C CA . GLU A 1 103 ? -2.141 6.137 8.445 1.00 93.50 103 GLU A CA 1
ATOM 739 C C . GLU A 1 103 ? -0.631 6.404 8.346 1.00 93.50 103 GLU A C 1
ATOM 741 O O . GLU A 1 103 ? -0.098 6.627 7.252 1.00 93.50 103 GLU A O 1
ATOM 746 N N . GLN A 1 104 ? 0.097 6.316 9.461 1.00 95.31 104 GLN A N 1
ATOM 747 C CA . GLN A 1 104 ? 1.561 6.397 9.448 1.00 95.31 104 GLN A CA 1
ATOM 748 C C . GLN A 1 104 ? 2.172 5.246 8.646 1.00 95.31 104 GLN A C 1
ATOM 750 O O . GLN A 1 104 ? 3.017 5.473 7.777 1.00 95.31 104 GLN A O 1
ATOM 755 N N . VAL A 1 105 ? 1.709 4.014 8.871 1.00 95.94 105 VAL A N 1
ATOM 756 C CA . VAL A 1 105 ? 2.200 2.850 8.120 1.00 95.94 105 VAL A CA 1
ATOM 757 C C . VAL A 1 105 ? 1.823 2.950 6.638 1.00 95.94 105 VAL A C 1
ATOM 759 O O . VAL A 1 105 ? 2.664 2.684 5.777 1.00 95.94 105 VAL A O 1
ATOM 762 N N . ARG A 1 106 ? 0.608 3.414 6.313 1.00 96.44 106 ARG A N 1
ATOM 763 C CA . ARG A 1 106 ? 0.194 3.704 4.927 1.00 96.44 106 ARG A CA 1
ATOM 764 C C . ARG A 1 106 ? 1.142 4.700 4.263 1.00 96.44 106 ARG A C 1
ATOM 766 O O . ARG A 1 106 ? 1.571 4.469 3.135 1.00 96.44 106 ARG A O 1
ATOM 773 N N . THR A 1 107 ? 1.502 5.776 4.960 1.00 97.19 107 THR A N 1
ATOM 774 C CA . THR A 1 107 ? 2.430 6.799 4.452 1.00 97.19 107 THR A CA 1
ATOM 775 C C . THR A 1 107 ? 3.802 6.209 4.138 1.00 97.19 107 THR A C 1
ATOM 777 O O . THR A 1 107 ? 4.361 6.493 3.079 1.00 97.19 107 THR A O 1
ATOM 780 N N . ILE A 1 108 ? 4.319 5.332 5.001 1.00 97.44 108 ILE A N 1
ATOM 781 C CA . ILE A 1 108 ? 5.590 4.633 4.766 1.00 97.44 108 ILE A CA 1
ATOM 782 C C . ILE A 1 108 ? 5.514 3.774 3.499 1.00 97.44 108 ILE A C 1
ATOM 784 O O . ILE A 1 108 ? 6.417 3.823 2.664 1.00 97.44 108 ILE A O 1
ATOM 788 N N . TYR A 1 109 ? 4.436 3.010 3.312 1.00 97.38 109 TYR A N 1
ATOM 789 C CA . TYR A 1 109 ? 4.276 2.215 2.093 1.00 97.38 109 TYR A CA 1
ATOM 790 C C . TYR A 1 109 ? 4.091 3.079 0.842 1.00 97.38 109 TYR A C 1
ATOM 792 O O . TYR A 1 109 ? 4.682 2.758 -0.183 1.00 97.38 109 TYR A O 1
ATOM 800 N N . ASN A 1 110 ? 3.384 4.210 0.924 1.00 97.75 110 ASN A N 1
ATOM 801 C CA . ASN A 1 110 ? 3.305 5.173 -0.181 1.00 97.75 110 ASN A CA 1
ATOM 802 C C . ASN A 1 110 ? 4.695 5.698 -0.572 1.00 97.75 110 ASN A C 1
ATOM 804 O O . ASN A 1 110 ? 5.019 5.758 -1.755 1.00 97.75 110 ASN A O 1
ATOM 808 N N . GLN A 1 111 ? 5.542 6.032 0.405 1.00 97.88 111 GLN A N 1
ATOM 809 C CA . GLN A 1 111 ? 6.920 6.456 0.140 1.00 97.88 111 GLN A CA 1
ATOM 810 C C . GLN A 1 111 ? 7.742 5.341 -0.516 1.00 97.88 111 GLN A C 1
ATOM 812 O O . GLN A 1 111 ? 8.458 5.602 -1.481 1.00 97.88 111 GLN A O 1
ATOM 817 N N . ARG A 1 112 ? 7.603 4.094 -0.045 1.00 97.38 112 ARG A N 1
ATOM 818 C CA . ARG A 1 112 ? 8.263 2.929 -0.658 1.00 97.38 112 ARG A CA 1
ATOM 819 C C . ARG A 1 112 ? 7.824 2.719 -2.103 1.00 97.38 112 ARG A C 1
ATOM 821 O O . ARG A 1 112 ? 8.682 2.494 -2.944 1.00 97.38 112 ARG A O 1
ATOM 828 N N . VAL A 1 113 ? 6.531 2.847 -2.406 1.00 98.12 113 VAL A N 1
ATOM 829 C CA . VAL A 1 113 ? 6.007 2.762 -3.782 1.00 98.12 113 VAL A CA 1
ATOM 830 C C . VAL A 1 113 ? 6.670 3.806 -4.680 1.00 98.12 113 VAL A C 1
ATOM 832 O O . VAL A 1 113 ? 7.129 3.462 -5.763 1.00 98.12 113 VAL A O 1
ATOM 835 N N . GLN A 1 114 ? 6.788 5.056 -4.224 1.00 97.94 114 GLN A N 1
ATOM 836 C CA . GLN A 1 114 ? 7.446 6.113 -5.005 1.00 97.94 114 GLN A CA 1
ATOM 837 C C . GLN A 1 114 ? 8.937 5.824 -5.232 1.00 97.94 114 GLN A C 1
ATOM 839 O O . GLN A 1 114 ? 9.437 5.975 -6.346 1.00 97.94 114 GLN A O 1
ATOM 844 N N . GLN A 1 115 ? 9.646 5.378 -4.192 1.00 97.88 115 GLN A N 1
ATOM 845 C CA . GLN A 1 115 ? 11.075 5.059 -4.267 1.00 97.88 115 GLN A CA 1
ATOM 846 C C . GLN A 1 115 ? 11.351 3.867 -5.190 1.00 97.88 115 GLN A C 1
ATOM 848 O O . GLN A 1 115 ? 12.219 3.948 -6.055 1.00 97.88 115 GLN A O 1
ATOM 853 N N . LEU A 1 116 ? 10.600 2.777 -5.020 1.00 97.62 116 LEU A N 1
ATOM 854 C CA . LEU A 1 116 ? 10.743 1.554 -5.809 1.00 97.62 116 LEU A CA 1
ATOM 855 C C . LEU A 1 116 ? 10.297 1.775 -7.256 1.00 97.62 116 LEU A C 1
ATOM 857 O O . LEU A 1 116 ? 11.025 1.408 -8.169 1.00 97.62 116 LEU A O 1
ATOM 861 N N . GLY A 1 117 ? 9.174 2.465 -7.474 1.00 97.19 117 GLY A N 1
ATOM 862 C CA . GLY A 1 117 ? 8.711 2.802 -8.819 1.00 97.19 117 GLY A CA 1
ATOM 863 C C . GLY A 1 117 ? 9.718 3.675 -9.568 1.00 97.19 117 GLY A C 1
ATOM 864 O O . GLY A 1 117 ? 10.033 3.396 -10.721 1.00 97.19 117 GLY A O 1
ATOM 865 N N . SER A 1 118 ? 10.319 4.663 -8.894 1.00 96.50 118 SER A N 1
ATOM 866 C CA . SER A 1 118 ? 11.391 5.474 -9.489 1.00 96.50 118 SER A CA 1
ATOM 867 C C . SER A 1 118 ? 12.624 4.636 -9.842 1.00 96.50 118 SER A C 1
ATOM 869 O O . SER A 1 118 ? 13.209 4.831 -10.905 1.00 96.50 118 SER A O 1
ATOM 871 N N . ALA A 1 119 ? 13.014 3.684 -8.985 1.00 96.62 119 ALA A N 1
ATOM 872 C CA . ALA A 1 119 ? 14.116 2.758 -9.265 1.00 96.62 119 ALA A CA 1
ATOM 873 C C . ALA A 1 119 ? 13.824 1.832 -10.464 1.00 96.62 119 ALA A C 1
ATOM 875 O O . ALA A 1 119 ? 14.749 1.402 -11.151 1.00 96.62 119 ALA A O 1
ATOM 876 N N . GLU A 1 120 ? 12.546 1.573 -10.742 1.00 96.06 120 GLU A N 1
ATOM 877 C CA . GLU A 1 120 ? 12.052 0.822 -11.901 1.00 96.06 120 GLU A CA 1
ATOM 878 C C . GLU A 1 120 ? 11.747 1.715 -13.125 1.00 96.06 120 GLU A C 1
ATOM 880 O O . GLU A 1 120 ? 11.239 1.226 -14.131 1.00 96.06 120 GLU A O 1
ATOM 885 N N . ASN A 1 121 ? 12.102 3.007 -13.089 1.00 97.38 121 ASN A N 1
ATOM 886 C CA . ASN A 1 121 ? 11.826 4.012 -14.132 1.00 97.38 121 ASN A CA 1
ATOM 887 C C . ASN A 1 121 ? 10.331 4.255 -14.420 1.00 97.38 121 ASN A C 1
ATOM 889 O O . ASN A 1 121 ? 9.983 4.725 -15.505 1.00 97.38 121 ASN A O 1
ATOM 893 N N . LYS A 1 122 ? 9.446 3.974 -13.459 1.00 97.31 122 LYS A N 1
ATOM 894 C CA . LYS A 1 122 ? 8.023 4.319 -13.552 1.00 97.31 122 LYS A CA 1
ATOM 895 C C . LYS A 1 122 ? 7.828 5.813 -13.313 1.00 97.31 122 LYS A C 1
ATOM 897 O O . LYS A 1 122 ? 8.376 6.386 -12.366 1.00 97.31 122 LYS A O 1
ATOM 902 N N . SER A 1 123 ? 7.022 6.448 -14.155 1.00 97.69 123 SER A N 1
ATOM 903 C CA . SER A 1 123 ? 6.573 7.819 -13.931 1.00 97.69 123 SER A CA 1
ATOM 904 C C . SER A 1 123 ? 5.504 7.875 -12.834 1.00 97.69 123 SER A C 1
ATOM 906 O O . SER A 1 123 ? 4.925 6.865 -12.436 1.00 97.69 123 SER A O 1
ATOM 908 N N . ALA A 1 124 ? 5.187 9.082 -12.360 1.00 96.00 124 ALA A N 1
ATOM 909 C CA . ALA A 1 124 ? 4.081 9.270 -11.422 1.00 96.00 124 ALA A CA 1
ATOM 910 C C . ALA A 1 124 ? 2.723 8.840 -12.013 1.00 96.00 124 ALA A C 1
ATOM 912 O O . ALA A 1 124 ? 1.859 8.396 -11.259 1.00 96.00 124 ALA A O 1
ATOM 913 N N . SER A 1 125 ? 2.547 8.960 -13.338 1.00 97.69 125 SER A N 1
ATOM 914 C CA . SER A 1 125 ? 1.341 8.485 -14.028 1.00 97.69 125 SER A CA 1
ATOM 915 C C . SER A 1 125 ? 1.276 6.964 -14.002 1.00 97.69 125 SER A C 1
ATOM 917 O O . SER A 1 125 ? 0.265 6.421 -13.580 1.00 97.69 125 SER A O 1
ATOM 919 N N . ASP A 1 126 ? 2.380 6.289 -14.332 1.00 97.94 126 ASP A N 1
ATOM 920 C CA . ASP A 1 126 ? 2.428 4.821 -14.341 1.00 97.94 126 ASP A CA 1
ATOM 921 C C . ASP A 1 126 ? 2.137 4.255 -12.946 1.00 97.94 126 ASP A C 1
ATOM 923 O O . ASP A 1 126 ? 1.361 3.322 -12.801 1.00 97.94 126 ASP A O 1
ATOM 927 N N . ILE A 1 127 ? 2.685 4.872 -11.891 1.00 97.69 127 ILE A N 1
ATOM 928 C CA . ILE A 1 127 ? 2.401 4.468 -10.505 1.00 97.69 127 ILE A CA 1
ATOM 929 C C . ILE A 1 127 ? 0.915 4.660 -10.149 1.00 97.69 127 ILE A C 1
ATOM 931 O O . ILE A 1 127 ? 0.361 3.887 -9.363 1.00 97.69 127 ILE A O 1
ATOM 935 N N . ALA A 1 128 ? 0.270 5.706 -10.669 1.00 97.19 128 ALA A N 1
ATOM 936 C CA . ALA A 1 128 ? -1.153 5.939 -10.445 1.00 97.19 128 ALA A CA 1
ATOM 937 C C . ALA A 1 128 ? -2.016 4.907 -11.188 1.00 97.19 128 ALA A C 1
ATOM 939 O O . ALA A 1 128 ? -2.968 4.387 -10.601 1.00 97.19 128 ALA A O 1
ATOM 940 N N . ASP A 1 129 ? -1.645 4.571 -12.423 1.00 97.81 129 ASP A N 1
ATOM 941 C CA . ASP A 1 129 ? -2.309 3.548 -13.232 1.00 97.81 129 ASP A CA 1
ATOM 942 C C . ASP A 1 129 ? -2.150 2.159 -12.598 1.00 97.81 129 ASP A C 1
ATOM 944 O O . ASP A 1 129 ? -3.143 1.457 -12.397 1.00 97.81 129 ASP A O 1
ATOM 948 N N . ASP A 1 130 ? -0.940 1.811 -12.148 1.00 96.62 130 ASP A N 1
ATOM 949 C CA . ASP A 1 130 ? -0.667 0.577 -11.404 1.00 96.62 130 ASP A CA 1
ATOM 950 C C . ASP A 1 130 ? -1.523 0.506 -10.133 1.00 96.62 130 ASP A C 1
ATOM 952 O O . ASP A 1 130 ? -2.105 -0.532 -9.816 1.00 96.62 130 ASP A O 1
ATOM 956 N N . ARG A 1 131 ? -1.651 1.616 -9.391 1.00 96.31 131 ARG A N 1
ATOM 957 C CA . ARG A 1 131 ? -2.507 1.672 -8.194 1.00 96.31 131 ARG A CA 1
ATOM 958 C C . ARG A 1 131 ? -3.965 1.396 -8.533 1.00 96.31 131 ARG A C 1
ATOM 960 O O . ARG A 1 131 ? -4.637 0.696 -7.766 1.00 96.31 131 ARG A O 1
ATOM 967 N N . GLN A 1 132 ? -4.457 1.975 -9.623 1.00 96.19 132 GLN A N 1
ATOM 968 C CA . GLN A 1 132 ? -5.828 1.781 -10.069 1.00 96.19 132 GLN A CA 1
ATOM 969 C C . GLN A 1 132 ? -6.057 0.320 -10.456 1.00 96.19 132 GLN A C 1
ATOM 971 O O . GLN A 1 132 ? -6.925 -0.324 -9.865 1.00 96.19 132 GLN A O 1
ATOM 976 N N . GLN A 1 133 ? -5.218 -0.228 -11.338 1.00 95.12 133 GLN A N 1
ATOM 977 C CA . GLN A 1 133 ? -5.280 -1.630 -11.750 1.00 95.12 133 GLN A CA 1
ATOM 978 C C . GLN A 1 133 ? -5.225 -2.561 -10.534 1.00 95.12 133 GLN A C 1
ATOM 980 O O . GLN A 1 133 ? -6.067 -3.440 -10.357 1.00 95.12 133 GLN A O 1
ATOM 985 N N . ARG A 1 134 ? -4.284 -2.321 -9.621 1.00 92.44 134 ARG A N 1
ATOM 986 C CA . ARG A 1 134 ? -4.116 -3.161 -8.438 1.00 92.44 134 ARG A CA 1
ATOM 987 C C . ARG A 1 134 ? -5.298 -3.086 -7.472 1.00 92.44 134 ARG A C 1
ATOM 989 O O . ARG A 1 134 ? -5.609 -4.055 -6.781 1.00 92.44 134 ARG A O 1
ATOM 996 N N . SER A 1 135 ? -5.974 -1.942 -7.414 1.00 92.19 135 SER A N 1
ATOM 997 C CA . SER A 1 135 ? -7.200 -1.789 -6.627 1.00 92.19 135 SER A CA 1
ATOM 998 C C . SER A 1 135 ? -8.357 -2.606 -7.207 1.00 92.19 135 SER A C 1
ATOM 1000 O O . SER A 1 135 ? -9.221 -3.046 -6.447 1.00 92.19 135 SER A O 1
ATOM 1002 N N . GLU A 1 136 ? -8.371 -2.825 -8.519 1.00 92.00 136 GLU A N 1
ATOM 1003 C CA . GLU A 1 136 ? -9.352 -3.669 -9.208 1.00 92.00 136 GLU A CA 1
ATOM 1004 C C . GLU A 1 136 ? -9.045 -5.163 -9.038 1.00 92.00 136 GLU A C 1
ATOM 1006 O O . GLU A 1 136 ? -9.972 -5.958 -8.908 1.00 92.00 136 GLU A O 1
ATOM 1011 N N . GLU A 1 137 ? -7.764 -5.537 -8.956 1.00 89.06 137 GLU A N 1
ATOM 1012 C CA . GLU A 1 137 ? -7.319 -6.918 -8.701 1.00 89.06 137 GLU A CA 1
ATOM 1013 C C . GLU A 1 137 ? -7.646 -7.410 -7.283 1.00 89.06 137 GLU A C 1
ATOM 1015 O O . GLU A 1 137 ? -7.859 -8.602 -7.079 1.00 89.06 137 GLU A O 1
ATOM 1020 N N . ILE A 1 138 ? -7.724 -6.497 -6.308 1.00 85.75 138 ILE A N 1
ATOM 1021 C CA . ILE A 1 138 ? -8.049 -6.805 -4.907 1.00 85.75 138 ILE A CA 1
ATOM 1022 C C . ILE A 1 138 ? -9.364 -6.096 -4.537 1.00 85.75 138 ILE A C 1
ATOM 1024 O O . ILE A 1 138 ? -9.342 -5.120 -3.780 1.00 85.75 138 ILE A O 1
ATOM 1028 N N . PRO A 1 139 ? -10.532 -6.494 -5.068 1.00 83.56 139 PRO A N 1
ATOM 1029 C CA . PRO A 1 139 ? -11.776 -5.754 -4.851 1.00 83.56 139 PRO A CA 1
ATOM 1030 C C . PRO A 1 139 ? -12.376 -6.010 -3.461 1.00 83.56 139 PRO A C 1
ATOM 1032 O O . PRO A 1 139 ? -13.037 -5.139 -2.892 1.00 83.56 139 PRO A O 1
ATOM 1035 N N . GLU A 1 140 ? -12.125 -7.189 -2.890 1.00 87.25 140 GLU A N 1
ATOM 1036 C CA . GLU A 1 140 ? -12.841 -7.664 -1.712 1.00 87.25 140 GLU A CA 1
ATOM 1037 C C . GLU A 1 140 ? -12.346 -7.004 -0.410 1.00 87.25 140 GLU A C 1
ATOM 1039 O O . GLU A 1 140 ? -11.166 -7.119 -0.056 1.00 87.25 140 GLU A O 1
ATOM 1044 N N . PRO A 1 141 ? -13.237 -6.379 0.391 1.00 86.00 141 PRO A N 1
ATOM 1045 C CA . PRO A 1 141 ? -12.868 -5.755 1.664 1.00 86.00 141 PRO A CA 1
ATOM 1046 C C . PRO A 1 141 ? -12.177 -6.713 2.633 1.00 86.00 141 PRO A C 1
ATOM 1048 O O . PRO A 1 141 ? -11.265 -6.319 3.361 1.00 86.00 141 PRO A O 1
ATOM 1051 N N . ARG A 1 142 ? -12.603 -7.983 2.631 1.00 86.12 142 ARG A N 1
ATOM 1052 C CA . ARG A 1 142 ? -12.001 -9.024 3.462 1.00 86.12 142 ARG A CA 1
ATOM 1053 C C . ARG A 1 142 ? -10.530 -9.193 3.113 1.00 86.12 142 ARG A C 1
ATOM 1055 O O . ARG A 1 142 ? -9.702 -9.096 4.009 1.00 86.12 142 ARG A O 1
ATOM 1062 N N . GLU A 1 143 ? -10.217 -9.408 1.840 1.00 87.25 143 GLU A N 1
ATOM 1063 C CA . GLU A 1 143 ? -8.851 -9.627 1.363 1.00 87.25 143 GLU A CA 1
ATOM 1064 C C . GLU A 1 143 ? -7.954 -8.424 1.666 1.00 87.25 143 GLU A C 1
ATOM 1066 O O . GLU A 1 143 ? -6.879 -8.584 2.248 1.00 87.25 143 GLU A O 1
ATOM 1071 N N . ARG A 1 144 ? -8.443 -7.203 1.412 1.00 90.38 144 ARG A N 1
ATOM 1072 C CA . ARG A 1 144 ? -7.747 -5.964 1.801 1.00 90.38 144 ARG A CA 1
ATOM 1073 C C . ARG A 1 144 ? -7.455 -5.917 3.301 1.00 90.38 144 ARG A C 1
ATOM 1075 O O . ARG A 1 144 ? -6.355 -5.542 3.697 1.00 90.38 144 ARG A O 1
ATOM 1082 N N . GLY A 1 145 ? -8.394 -6.345 4.142 1.00 89.94 145 GLY A N 1
ATOM 1083 C CA . GLY A 1 145 ? -8.177 -6.466 5.584 1.00 89.94 145 GLY A CA 1
ATOM 1084 C C . GLY A 1 145 ? -7.052 -7.445 5.940 1.00 89.94 145 GLY A C 1
ATOM 1085 O O . GLY A 1 145 ? -6.193 -7.127 6.763 1.00 89.94 145 GLY A O 1
ATOM 1086 N N . GLN A 1 146 ? -7.012 -8.612 5.294 1.00 88.25 146 GLN A N 1
ATOM 1087 C CA . GLN A 1 146 ? -5.963 -9.616 5.519 1.00 88.25 146 GLN A CA 1
ATOM 1088 C C . GLN A 1 146 ? -4.584 -9.102 5.090 1.00 88.25 146 GLN A C 1
ATOM 1090 O O . GLN A 1 146 ? -3.612 -9.246 5.838 1.00 88.25 146 GLN A O 1
ATOM 1095 N N . ILE A 1 147 ? -4.511 -8.453 3.923 1.00 91.38 147 ILE A N 1
ATOM 1096 C CA . ILE A 1 147 ? -3.292 -7.819 3.408 1.00 91.38 147 ILE A CA 1
ATOM 1097 C C . ILE A 1 147 ? -2.817 -6.739 4.382 1.00 91.38 147 ILE A C 1
ATOM 1099 O O . ILE A 1 147 ? -1.661 -6.769 4.796 1.00 91.38 147 ILE A O 1
ATOM 1103 N N . ALA A 1 148 ? -3.703 -5.838 4.820 1.00 91.75 148 ALA A N 1
ATOM 1104 C CA . ALA A 1 148 ? -3.362 -4.772 5.762 1.00 91.75 148 ALA A CA 1
ATOM 1105 C C . ALA A 1 148 ? -2.774 -5.325 7.070 1.00 91.75 148 ALA A C 1
ATOM 1107 O O . ALA A 1 148 ? -1.735 -4.847 7.526 1.00 91.75 148 ALA A O 1
ATOM 1108 N N . ILE A 1 149 ? -3.382 -6.371 7.643 1.00 89.81 149 ILE A N 1
ATOM 1109 C CA . ILE A 1 149 ? -2.861 -7.046 8.843 1.00 89.81 149 ILE A CA 1
ATOM 1110 C C . ILE A 1 149 ? -1.468 -7.631 8.579 1.00 89.81 149 ILE A C 1
ATOM 1112 O O . ILE A 1 149 ? -0.577 -7.488 9.419 1.00 89.81 149 ILE A O 1
ATOM 1116 N N . GLY A 1 150 ? -1.263 -8.267 7.423 1.00 88.62 150 GLY A N 1
ATOM 1117 C CA . GLY A 1 150 ? 0.045 -8.783 7.014 1.00 88.62 150 GLY A CA 1
ATOM 1118 C C . GLY A 1 150 ? 1.109 -7.684 6.935 1.00 88.62 150 GLY A C 1
ATOM 1119 O O . GLY A 1 150 ? 2.198 -7.839 7.484 1.00 88.62 150 GLY A O 1
ATOM 1120 N N . CYS A 1 151 ? 0.774 -6.547 6.326 1.00 91.44 151 CYS A N 1
ATOM 1121 C CA . CYS A 1 151 ? 1.669 -5.396 6.198 1.00 91.44 151 CYS A CA 1
ATOM 1122 C C . CYS A 1 151 ? 2.006 -4.758 7.552 1.00 91.44 151 CYS A C 1
ATOM 1124 O O . CYS A 1 151 ? 3.157 -4.407 7.792 1.00 91.44 151 CYS A O 1
ATOM 1126 N N . LEU A 1 152 ? 1.031 -4.643 8.461 1.00 90.62 152 LEU A N 1
ATOM 1127 C CA . LEU A 1 152 ? 1.263 -4.130 9.817 1.00 90.62 152 LEU A CA 1
ATOM 1128 C C . LEU A 1 152 ? 2.213 -5.039 10.608 1.00 90.62 152 LEU A C 1
ATOM 1130 O O . LEU A 1 152 ? 3.126 -4.543 11.260 1.00 90.62 152 LEU A O 1
ATOM 1134 N N . ARG A 1 153 ? 2.047 -6.364 10.509 1.00 87.50 153 ARG A N 1
ATOM 1135 C CA . ARG A 1 153 ? 2.940 -7.341 11.161 1.00 87.50 153 ARG A CA 1
ATOM 1136 C C . ARG A 1 153 ? 4.358 -7.330 10.597 1.00 87.50 153 ARG A C 1
ATOM 1138 O O . ARG A 1 153 ? 5.295 -7.616 11.322 1.00 87.50 153 ARG A O 1
ATOM 1145 N N . ALA A 1 154 ? 4.533 -7.010 9.318 1.00 84.62 154 ALA A N 1
ATOM 1146 C CA . ALA A 1 154 ? 5.863 -6.901 8.718 1.00 84.62 154 ALA A CA 1
ATOM 1147 C C . ALA A 1 154 ? 6.648 -5.660 9.195 1.00 84.62 154 ALA A C 1
ATOM 1149 O O . ALA A 1 154 ? 7.822 -5.518 8.860 1.00 84.62 154 ALA A O 1
ATOM 1150 N N . MET A 1 155 ? 5.995 -4.748 9.923 1.00 77.75 155 MET A N 1
ATOM 1151 C CA . MET A 1 155 ? 6.570 -3.498 10.429 1.00 77.75 155 MET A CA 1
ATOM 1152 C C . MET A 1 155 ? 6.887 -3.544 11.934 1.00 77.75 155 MET A C 1
ATOM 1154 O O . MET A 1 155 ? 7.511 -2.608 12.432 1.00 77.75 155 MET A O 1
ATOM 1158 N N . SER A 1 156 ? 6.438 -4.589 12.641 1.00 64.94 156 SER A N 1
ATOM 1159 C CA . SER A 1 156 ? 6.730 -4.859 14.059 1.00 64.94 156 SER A CA 1
ATOM 1160 C C . SER A 1 156 ? 7.950 -5.751 14.217 1.00 64.94 156 SER A C 1
ATOM 1162 O O . SER A 1 156 ? 8.764 -5.470 15.120 1.00 64.94 156 SER A O 1
#

Secondary structure (DSSP, 8-state):
-------------------PPPP---------PPS-----------HHHHHHHHHHSTT--HHHHH--SHHHHHHHHHHHHHHHHHHHHHH--S-HHHHHHHHHHHHHHHHHHHHHHHHTT--HHHHHHHHHHHHHHS--HHHHHHHHHHHHHTT-

Sequence (156 aa):
MAILRTSRRNAVATNLILITLPLAACGSNEVSPPPDKMAEQAREFSAQDKQAALALSIGSVSALSAETSAYDRSLSCSIALESVSSQLSKSGQLDTAMVNAIEQVRTIYNQRVQQLGSAENKSASDIADDRQQRSEEIPEPRERGQIAIGCLRAMS

Foldseek 3Di:
DDDDDDDDDDDDDDDDDDDDDDDDDPDDPPPPDPPDPPPPPVPPQDPVNVVVVLVVDLQPDPVLVVVPDPLLLLLLLLLLLVLVLVVCVVVVPDDPVVSVVSVVLSVVSVVVNVVVCVVVVHDPVNSVVSSVVSCVVQVDNSSSPNSNSNSVVVVD